Protein AF-A0A062I4N2-F1 (afdb_monomer_lite)

Radius of gyration: 15.72 Å; chains: 1; bounding box: 47×38×33 Å

pLDDT: mean 80.05, std 15.17, range [44.03, 95.88]

Structure (mmCIF, N/CA/C/O backbone):
data_AF-A0A062I4N2-F1
#
_entry.id   AF-A0A062I4N2-F1
#
loop_
_atom_site.group_PDB
_atom_site.id
_atom_site.type_symbol
_atom_site.label_atom_id
_atom_site.label_alt_id
_atom_site.label_comp_id
_atom_site.label_asym_id
_atom_site.label_entity_id
_atom_site.label_seq_id
_atom_site.pdbx_PDB_ins_code
_atom_site.Cartn_x
_atom_site.Cartn_y
_atom_site.Cartn_z
_atom_site.occupancy
_atom_site.B_iso_or_equiv
_atom_site.auth_seq_id
_atom_site.auth_comp_id
_atom_site.auth_asym_id
_atom_site.auth_atom_id
_atom_site.pdbx_PDB_model_num
ATOM 1 N N . THR A 1 1 ? -3.045 -6.202 14.556 1.00 67.25 1 THR A N 1
ATOM 2 C CA . THR A 1 1 ? -3.228 -6.834 13.229 1.00 67.25 1 THR A CA 1
ATOM 3 C C . THR A 1 1 ? -4.414 -6.173 12.543 1.00 67.25 1 THR A C 1
ATOM 5 O O . THR A 1 1 ? -5.099 -5.410 13.214 1.00 67.25 1 THR A O 1
ATOM 8 N N . LEU A 1 2 ? -4.640 -6.398 11.241 1.00 73.06 2 LEU A N 1
ATOM 9 C CA . LEU A 1 2 ? -5.836 -5.875 10.553 1.00 73.06 2 LEU A CA 1
ATOM 10 C C . LEU A 1 2 ? -7.127 -6.373 11.226 1.00 73.06 2 LEU A C 1
ATOM 12 O O . LEU A 1 2 ? -8.038 -5.582 11.435 1.00 73.06 2 LEU A O 1
ATOM 16 N N . ASP A 1 3 ? -7.130 -7.630 11.684 1.00 73.50 3 ASP A N 1
ATOM 17 C CA . ASP A 1 3 ? -8.258 -8.239 12.403 1.00 73.50 3 ASP A CA 1
ATOM 18 C C . ASP A 1 3 ? -8.584 -7.486 13.708 1.00 73.50 3 ASP A C 1
ATOM 20 O O . ASP A 1 3 ? -9.739 -7.176 13.971 1.00 73.50 3 ASP A O 1
ATOM 24 N N . ASN A 1 4 ? -7.567 -7.074 14.479 1.00 79.31 4 ASN A N 1
ATOM 25 C CA . ASN A 1 4 ? -7.765 -6.278 15.704 1.00 79.31 4 ASN A CA 1
ATOM 26 C C . ASN A 1 4 ? -8.291 -4.860 15.429 1.00 79.31 4 ASN A C 1
ATOM 28 O O . ASN A 1 4 ? -8.693 -4.159 16.354 1.00 79.31 4 ASN A O 1
ATOM 32 N N . LEU A 1 5 ? -8.198 -4.395 14.182 1.00 82.31 5 LEU A N 1
ATOM 33 C CA . LEU A 1 5 ? -8.731 -3.107 13.758 1.00 82.31 5 LEU A CA 1
ATOM 34 C C . LEU A 1 5 ? -10.105 -3.251 13.099 1.00 82.31 5 LEU A C 1
ATOM 36 O O . LEU A 1 5 ? -10.685 -2.225 12.768 1.00 82.31 5 LEU A O 1
ATOM 40 N N . GLU A 1 6 ? -10.647 -4.466 12.964 1.00 86.00 6 GLU A N 1
ATOM 41 C CA . GLU A 1 6 ? -11.938 -4.747 12.309 1.00 86.00 6 GLU A CA 1
ATOM 42 C C . GLU A 1 6 ? -12.002 -4.249 10.854 1.00 86.00 6 GLU A C 1
ATOM 44 O O . GLU A 1 6 ? -13.077 -4.038 10.304 1.00 86.00 6 GLU A O 1
ATOM 49 N N . ILE A 1 7 ? -10.845 -4.071 10.208 1.00 87.44 7 ILE A N 1
ATOM 50 C CA . ILE A 1 7 ? -10.767 -3.682 8.797 1.00 87.44 7 ILE A CA 1
ATOM 51 C C . ILE A 1 7 ? -10.944 -4.949 7.964 1.00 87.44 7 ILE A C 1
ATOM 53 O O . ILE A 1 7 ? -10.146 -5.877 8.095 1.00 87.44 7 ILE A O 1
ATOM 57 N N . LYS A 1 8 ? -11.949 -4.994 7.082 1.00 91.62 8 LYS A N 1
ATOM 58 C CA . LYS A 1 8 ? -12.117 -6.111 6.139 1.00 91.62 8 LYS A CA 1
ATOM 59 C C . LYS A 1 8 ? -11.066 -6.050 5.039 1.00 91.62 8 LYS A C 1
ATOM 61 O O . LYS A 1 8 ? -10.834 -4.995 4.444 1.00 91.62 8 LYS A O 1
ATOM 66 N N . TYR A 1 9 ? -10.449 -7.191 4.739 1.00 94.56 9 TYR A N 1
ATOM 67 C CA . TYR A 1 9 ? -9.408 -7.256 3.723 1.00 94.56 9 TYR A CA 1
ATOM 68 C C . TYR A 1 9 ? -9.341 -8.594 2.989 1.00 94.56 9 TYR A C 1
ATOM 70 O O . TYR A 1 9 ? -9.694 -9.644 3.523 1.00 94.56 9 TYR A O 1
ATOM 78 N N . GLU A 1 10 ? -8.781 -8.554 1.785 1.00 94.56 10 GLU A N 1
ATOM 79 C CA . GLU A 1 10 ? -8.409 -9.732 1.003 1.00 94.56 10 GLU A CA 1
ATOM 80 C C . GLU A 1 10 ? -6.888 -9.804 0.878 1.00 94.56 10 GLU A C 1
ATOM 82 O O . GLU A 1 10 ? -6.219 -8.781 0.732 1.00 94.56 10 GLU A O 1
ATOM 87 N N . LYS A 1 11 ? -6.319 -11.012 0.930 1.00 92.12 11 LYS A N 1
ATOM 88 C CA . LYS A 1 11 ? -4.881 -11.238 0.707 1.00 92.12 11 LYS A CA 1
ATOM 89 C C . LYS A 1 11 ? -4.631 -11.596 -0.756 1.00 92.12 11 LYS A C 1
ATOM 91 O O . LYS A 1 11 ? -5.422 -12.324 -1.347 1.00 92.12 11 LYS A O 1
ATOM 96 N N . LYS A 1 12 ? -3.473 -11.204 -1.301 1.00 88.50 12 LYS A N 1
ATOM 97 C CA . LYS A 1 12 ? -3.030 -11.558 -2.668 1.00 88.50 12 LYS A CA 1
ATOM 98 C C . LYS A 1 12 ? -4.049 -11.151 -3.744 1.00 88.50 12 LYS A C 1
ATOM 100 O O . LYS A 1 12 ? -4.306 -11.915 -4.677 1.00 88.50 12 LYS A O 1
ATOM 105 N N . PHE A 1 13 ? -4.629 -9.965 -3.599 1.00 90.19 13 PHE A N 1
ATOM 106 C CA . PHE A 1 13 ? -5.716 -9.494 -4.446 1.00 90.19 13 PHE A CA 1
ATOM 107 C C . PHE A 1 13 ? -5.251 -9.225 -5.880 1.00 90.19 13 PHE A C 1
ATOM 109 O O . PHE A 1 13 ? -4.203 -8.615 -6.111 1.00 90.19 13 PHE A O 1
ATOM 116 N N . GLN A 1 14 ? -6.052 -9.678 -6.841 1.00 88.88 14 GLN A N 1
ATOM 117 C CA . GLN A 1 14 ? -5.851 -9.468 -8.269 1.00 88.88 14 GLN A CA 1
ATOM 118 C C . GLN A 1 14 ? -7.070 -8.733 -8.827 1.00 88.88 14 GLN A C 1
ATOM 120 O O . GLN A 1 14 ? -8.065 -9.347 -9.193 1.00 88.88 14 GLN A O 1
ATOM 125 N N . PHE A 1 15 ? -6.962 -7.412 -8.915 1.00 82.56 15 PHE A N 1
ATOM 126 C CA . PHE A 1 15 ? -8.032 -6.533 -9.393 1.00 82.56 15 PHE A CA 1
ATOM 127 C C . PHE A 1 15 ? -8.289 -6.646 -10.908 1.00 82.56 15 PHE A C 1
ATOM 129 O O . PHE A 1 15 ? -9.363 -6.297 -11.388 1.00 82.56 15 PHE A O 1
ATOM 136 N N . LYS A 1 16 ? -7.319 -7.172 -11.674 1.00 82.75 16 LYS A N 1
ATOM 137 C CA . LYS A 1 16 ? -7.426 -7.393 -13.124 1.00 82.75 16 LYS A CA 1
ATOM 138 C C . LYS A 1 16 ? -7.040 -8.826 -13.480 1.00 82.75 16 LYS A C 1
ATOM 140 O O . LYS A 1 16 ? -5.866 -9.188 -13.458 1.00 82.75 16 LYS A O 1
ATOM 145 N N . SER A 1 17 ? -8.023 -9.654 -13.831 1.00 78.31 17 SER A N 1
ATOM 146 C CA . SER A 1 17 ? -7.829 -11.090 -14.108 1.00 78.31 17 SER A CA 1
ATOM 147 C C . SER A 1 17 ? -6.917 -11.366 -15.312 1.00 78.31 17 SER A C 1
ATOM 149 O O . SER A 1 17 ? -6.169 -12.342 -15.316 1.00 78.31 17 SER A O 1
ATOM 151 N N . THR A 1 18 ? -6.918 -10.474 -16.306 1.00 78.00 18 THR A N 1
ATOM 152 C CA . THR A 1 18 ? -6.142 -10.602 -17.554 1.00 78.00 18 THR A CA 1
ATOM 153 C C . THR A 1 18 ? -4.658 -10.260 -17.407 1.00 78.00 18 THR A C 1
ATOM 155 O O . THR A 1 18 ? -3.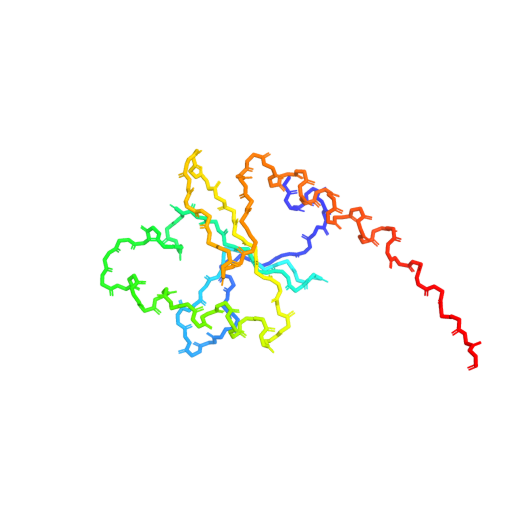865 -10.520 -18.313 1.00 78.00 18 THR A O 1
ATOM 158 N N . LYS A 1 19 ? -4.253 -9.676 -16.275 1.00 75.31 19 LYS A N 1
ATOM 159 C CA . LYS A 1 19 ? -2.864 -9.312 -15.975 1.00 75.31 19 LYS A CA 1
ATOM 160 C C . LYS A 1 19 ? -2.423 -10.048 -14.719 1.00 75.31 19 LYS A C 1
ATOM 162 O O . LYS A 1 19 ? -3.182 -10.143 -13.771 1.00 75.31 19 LYS A O 1
ATOM 167 N N . HIS A 1 20 ? -1.172 -10.498 -14.635 1.00 75.69 20 HIS A N 1
ATOM 168 C CA . HIS A 1 20 ? -0.634 -11.123 -13.411 1.00 75.69 20 HIS A CA 1
ATOM 169 C C . HIS A 1 20 ? -0.314 -10.109 -12.292 1.00 75.69 20 HIS A C 1
ATOM 171 O O . HIS A 1 20 ? 0.591 -10.330 -11.484 1.00 75.69 20 HIS A O 1
ATOM 177 N N . TRP A 1 21 ? -1.028 -8.986 -12.260 1.00 83.56 21 TRP A N 1
ATOM 178 C CA . TRP A 1 21 ? -0.860 -7.919 -11.287 1.00 83.56 21 TRP A CA 1
ATOM 179 C C . TRP A 1 21 ? -1.527 -8.300 -9.976 1.00 83.56 21 TRP A C 1
ATOM 181 O O . TRP A 1 21 ? -2.712 -8.622 -9.943 1.00 83.56 21 TRP A O 1
ATOM 191 N N . ARG A 1 22 ? -0.752 -8.283 -8.894 1.00 85.75 22 ARG A N 1
ATOM 192 C CA . ARG A 1 22 ? -1.237 -8.616 -7.556 1.00 85.75 22 ARG A CA 1
ATOM 193 C C . ARG A 1 22 ? -0.774 -7.581 -6.549 1.00 85.75 22 ARG A C 1
ATOM 195 O O . ARG A 1 22 ? 0.329 -7.050 -6.686 1.00 85.75 22 ARG A O 1
ATOM 202 N N . PHE A 1 23 ? -1.611 -7.352 -5.549 1.00 89.50 23 PHE A N 1
ATOM 203 C CA . PHE A 1 23 ? -1.297 -6.599 -4.342 1.00 89.50 23 PHE A CA 1
ATOM 204 C C . PHE A 1 23 ? -1.321 -7.539 -3.139 1.00 89.50 23 PHE A C 1
ATOM 206 O O . PHE A 1 23 ? -2.015 -8.559 -3.153 1.00 89.50 23 PHE A O 1
ATOM 213 N N . ASP A 1 24 ? -0.534 -7.234 -2.110 1.00 90.94 24 ASP A N 1
ATOM 214 C CA . ASP A 1 24 ? -0.461 -8.076 -0.916 1.00 90.94 24 ASP A CA 1
ATOM 215 C C . ASP A 1 24 ? -1.793 -8.060 -0.166 1.00 90.94 24 ASP A C 1
ATOM 217 O O . ASP A 1 24 ? -2.257 -9.122 0.263 1.00 90.94 24 ASP A O 1
ATOM 221 N N . PHE A 1 25 ? -2.434 -6.888 -0.094 1.00 93.19 25 PHE A N 1
ATOM 222 C CA . PHE A 1 25 ? -3.750 -6.723 0.513 1.00 93.19 25 PHE A CA 1
ATOM 223 C C . PHE A 1 25 ? -4.657 -5.788 -0.287 1.00 93.19 25 PHE A C 1
ATOM 225 O O . PHE A 1 25 ? -4.190 -4.851 -0.930 1.00 93.19 25 PHE A O 1
ATOM 232 N N . HIS A 1 26 ? -5.957 -6.026 -0.181 1.00 95.25 26 HIS A N 1
ATOM 233 C CA . HIS A 1 26 ? -7.019 -5.103 -0.563 1.00 95.25 26 HIS A CA 1
ATOM 234 C C . HIS A 1 26 ? -7.841 -4.799 0.688 1.00 95.25 26 HIS A C 1
ATOM 236 O O . HIS A 1 26 ? -8.403 -5.721 1.270 1.00 95.25 26 HIS A O 1
ATOM 242 N N . LEU A 1 27 ? -7.865 -3.542 1.136 1.00 94.81 27 LEU A N 1
ATOM 243 C CA . LEU A 1 27 ? -8.718 -3.080 2.232 1.00 94.81 27 LEU A CA 1
ATOM 244 C C . LEU A 1 27 ? -10.066 -2.679 1.627 1.00 94.81 27 LEU A C 1
ATOM 246 O O . LEU A 1 27 ? -10.181 -1.608 1.029 1.00 94.81 27 LEU A O 1
ATOM 250 N N . ILE A 1 28 ? -11.048 -3.573 1.750 1.00 92.50 28 ILE A N 1
ATOM 251 C CA . ILE A 1 28 ? -12.253 -3.599 0.906 1.00 92.50 28 ILE A CA 1
ATOM 252 C C . ILE A 1 28 ? -13.048 -2.301 1.030 1.00 92.50 28 ILE A C 1
ATOM 254 O O . ILE A 1 28 ? -13.326 -1.636 0.041 1.00 92.50 28 ILE A O 1
ATOM 258 N N . GLU A 1 29 ? -13.363 -1.912 2.262 1.00 90.81 29 GLU A N 1
ATOM 259 C CA . GLU A 1 29 ? -14.222 -0.758 2.559 1.00 90.81 29 GLU A CA 1
ATOM 260 C C . GLU A 1 29 ? -13.578 0.583 2.181 1.00 90.81 29 GLU A C 1
ATOM 262 O O . GLU A 1 29 ? -14.260 1.598 2.095 1.00 90.81 29 GLU A O 1
ATOM 267 N N . HIS A 1 30 ? -12.269 0.588 1.930 1.00 88.69 30 HIS A N 1
ATOM 268 C CA . HIS A 1 30 ? -11.512 1.787 1.592 1.00 88.69 30 HIS A CA 1
ATOM 269 C C . HIS A 1 30 ? -11.106 1.864 0.128 1.00 88.69 30 HIS A C 1
ATOM 271 O O . HIS A 1 30 ? -10.513 2.864 -0.267 1.00 88.69 30 HIS A O 1
ATOM 277 N N . HIS A 1 31 ? -11.322 0.796 -0.646 1.00 94.19 31 HIS A N 1
ATOM 278 C CA . HIS A 1 31 ? -10.731 0.660 -1.974 1.00 94.19 31 HIS A CA 1
ATOM 279 C C . HIS A 1 31 ? -9.213 0.951 -1.950 1.00 94.19 31 HIS A C 1
ATOM 281 O O . HIS A 1 31 ? -8.661 1.589 -2.845 1.00 94.19 31 HIS A O 1
ATOM 287 N N . ILE A 1 32 ? -8.512 0.479 -0.908 1.00 95.88 32 ILE A N 1
ATOM 288 C CA . ILE A 1 32 ? -7.056 0.640 -0.787 1.00 95.88 32 ILE A CA 1
ATOM 289 C C . ILE A 1 32 ? -6.358 -0.663 -1.164 1.00 95.88 32 ILE A C 1
ATOM 291 O O . ILE A 1 32 ? -6.606 -1.712 -0.569 1.00 95.88 32 ILE A O 1
ATOM 295 N N . LEU A 1 33 ? -5.422 -0.584 -2.103 1.00 94.56 33 LEU A N 1
ATOM 296 C CA . LEU A 1 33 ? -4.526 -1.672 -2.473 1.00 94.56 33 LEU A CA 1
ATOM 297 C C . LEU A 1 33 ? -3.166 -1.459 -1.812 1.00 94.56 33 LEU A C 1
ATOM 299 O O . LEU A 1 33 ? -2.516 -0.436 -2.012 1.00 94.56 33 LEU A O 1
ATOM 303 N N . VAL A 1 34 ? -2.722 -2.434 -1.024 1.00 93.25 34 VAL A N 1
ATOM 304 C CA . VAL A 1 34 ? -1.451 -2.370 -0.297 1.00 93.25 34 VAL A CA 1
ATOM 305 C C . VAL A 1 34 ? -0.423 -3.279 -0.959 1.00 93.25 34 VAL A C 1
ATOM 307 O O . VAL A 1 34 ? -0.636 -4.483 -1.113 1.00 93.25 34 VAL A O 1
ATOM 310 N N . GLU A 1 35 ? 0.727 -2.707 -1.301 1.00 91.69 35 GLU A N 1
ATOM 311 C CA . GLU A 1 35 ? 1.941 -3.435 -1.672 1.00 91.69 35 GLU A CA 1
ATOM 312 C C . GLU A 1 35 ? 2.939 -3.421 -0.508 1.00 91.69 35 GLU A C 1
ATOM 314 O O . GLU A 1 35 ? 3.249 -2.360 0.022 1.00 91.69 35 GLU A O 1
ATOM 319 N N . ILE A 1 36 ? 3.527 -4.569 -0.163 1.00 89.75 36 ILE A N 1
ATOM 320 C CA . ILE A 1 36 ? 4.689 -4.651 0.726 1.00 89.75 36 ILE A CA 1
ATOM 321 C C . ILE A 1 36 ? 5.954 -4.805 -0.119 1.00 89.75 36 ILE A C 1
ATOM 323 O O . ILE A 1 36 ? 6.209 -5.836 -0.749 1.00 89.75 36 ILE A O 1
ATOM 327 N N . ALA A 1 37 ? 6.788 -3.771 -0.112 1.00 85.94 37 ALA A N 1
ATOM 328 C CA . ALA A 1 37 ? 8.083 -3.736 -0.767 1.00 85.94 37 ALA A CA 1
ATOM 329 C C . ALA A 1 37 ? 9.022 -4.840 -0.279 1.00 85.94 37 ALA A C 1
ATOM 331 O O . ALA A 1 37 ? 9.147 -5.082 0.918 1.00 85.94 37 ALA A O 1
ATOM 332 N N . GLY A 1 38 ? 9.742 -5.467 -1.210 1.00 74.62 38 GLY A N 1
ATOM 333 C CA . GLY A 1 38 ? 10.729 -6.501 -0.880 1.00 74.62 38 GLY A CA 1
ATOM 334 C C . GLY A 1 38 ? 10.119 -7.863 -0.536 1.00 74.62 38 GLY A C 1
ATOM 335 O O . GLY A 1 38 ? 10.860 -8.818 -0.320 1.00 74.62 38 GLY A O 1
ATOM 336 N N . GLY A 1 39 ? 8.788 -7.979 -0.538 1.00 67.38 39 GLY A N 1
ATOM 337 C CA . GLY A 1 39 ? 8.093 -9.255 -0.468 1.00 67.38 39 GLY A CA 1
ATOM 338 C C . GLY A 1 39 ? 8.252 -10.089 -1.752 1.00 67.38 39 GLY A C 1
ATOM 339 O O . GLY A 1 39 ? 8.655 -9.579 -2.801 1.00 67.38 39 GLY A O 1
ATOM 340 N N . PRO A 1 40 ? 7.895 -11.384 -1.712 1.00 62.78 40 PRO A N 1
ATOM 341 C CA . PRO A 1 40 ? 8.029 -12.296 -2.854 1.00 62.78 40 PRO A CA 1
ATOM 342 C C . PRO A 1 40 ? 7.150 -11.929 -4.066 1.00 62.78 40 PRO A C 1
ATOM 344 O O . PRO A 1 40 ? 7.359 -12.461 -5.161 1.00 62.78 40 PRO A O 1
ATOM 347 N N . TRP A 1 41 ? 6.170 -11.040 -3.876 1.00 60.44 41 TRP A N 1
ATOM 348 C CA . TRP A 1 41 ? 5.148 -10.690 -4.867 1.00 60.44 41 TRP A CA 1
ATOM 349 C C . TRP A 1 41 ? 5.263 -9.263 -5.420 1.00 60.44 41 TRP A C 1
ATOM 351 O O . TRP A 1 41 ? 4.666 -8.988 -6.459 1.00 60.44 41 TRP A O 1
ATOM 361 N N . SER A 1 42 ? 6.067 -8.399 -4.795 1.00 60.44 42 SER A N 1
ATOM 362 C CA . SER A 1 42 ? 6.374 -7.041 -5.265 1.00 60.44 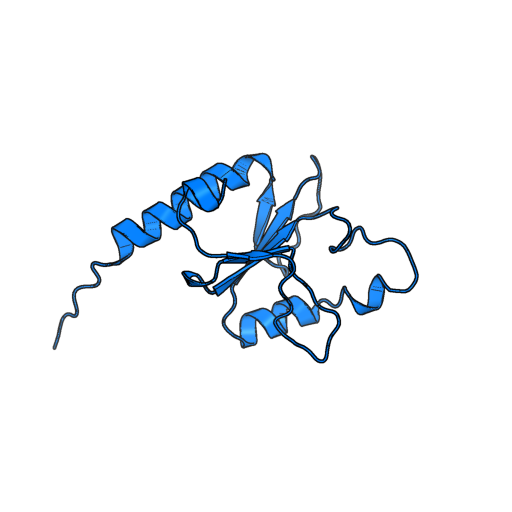42 SER A CA 1
ATOM 363 C C . SER A 1 42 ? 7.740 -6.999 -5.966 1.00 60.44 42 SER A C 1
ATOM 365 O O . SER A 1 42 ? 8.363 -8.043 -6.165 1.00 60.44 42 SER A O 1
ATOM 367 N N . GLY A 1 43 ? 8.225 -5.816 -6.375 1.00 54.25 43 GLY A N 1
ATOM 368 C CA . GLY A 1 43 ? 9.448 -5.593 -7.183 1.00 54.25 43 GLY A CA 1
ATOM 369 C C . GLY A 1 43 ? 10.762 -6.271 -6.724 1.00 54.25 43 GLY A C 1
ATOM 370 O O . GLY A 1 43 ? 11.779 -6.157 -7.411 1.00 54.25 43 GLY A O 1
ATOM 371 N N . GLY A 1 44 ? 10.751 -7.012 -5.608 1.00 53.72 44 GLY A N 1
ATOM 372 C CA . GLY A 1 44 ? 11.788 -7.952 -5.173 1.00 53.72 44 GLY A CA 1
ATOM 373 C C . GLY A 1 44 ? 11.722 -9.356 -5.801 1.00 53.72 44 GLY A C 1
ATOM 374 O O . GLY A 1 44 ? 12.651 -10.143 -5.607 1.00 53.72 44 GLY A O 1
ATOM 375 N N . ARG A 1 45 ? 10.681 -9.697 -6.578 1.00 58.94 45 ARG A N 1
ATOM 376 C CA . ARG A 1 45 ? 10.583 -11.000 -7.258 1.00 58.94 45 ARG A CA 1
ATOM 377 C C . ARG A 1 45 ? 11.755 -11.189 -8.229 1.00 58.94 45 ARG A C 1
ATOM 379 O O . ARG A 1 45 ? 11.899 -10.450 -9.200 1.00 58.94 45 ARG A O 1
ATOM 386 N N . LYS A 1 46 ? 12.601 -12.191 -7.980 1.00 58.38 46 LYS A N 1
ATOM 387 C CA . LYS A 1 46 ? 13.702 -12.575 -8.880 1.00 58.38 46 LYS A CA 1
ATOM 388 C C . LYS A 1 46 ? 13.173 -13.456 -10.027 1.00 58.38 46 LYS A C 1
ATOM 390 O O . LYS A 1 46 ? 12.225 -14.218 -9.843 1.00 58.38 46 LYS A O 1
ATOM 395 N N . GLY A 1 47 ? 13.793 -13.374 -11.207 1.00 65.38 47 GLY A N 1
ATOM 396 C CA . GLY A 1 47 ? 13.522 -14.262 -12.351 1.00 65.38 47 GLY A CA 1
ATOM 397 C C . GLY A 1 47 ? 12.648 -13.676 -13.472 1.00 65.38 47 GLY A C 1
ATOM 398 O O . GLY A 1 47 ? 12.212 -12.529 -13.421 1.00 65.38 47 GLY A O 1
ATOM 399 N N . LYS A 1 48 ? 12.389 -14.489 -14.510 1.00 59.16 48 LYS A N 1
ATOM 400 C CA . LYS A 1 48 ? 11.796 -14.077 -15.806 1.00 59.16 48 LYS A CA 1
ATOM 401 C C . LYS A 1 48 ? 10.392 -13.450 -15.721 1.00 59.16 48 LYS A C 1
ATOM 403 O O . LYS A 1 48 ? 9.978 -12.754 -16.641 1.00 59.16 48 LYS A O 1
ATOM 408 N N . LEU A 1 49 ? 9.658 -13.678 -14.629 1.00 57.66 49 LEU A N 1
ATOM 409 C CA . LEU A 1 49 ? 8.308 -13.133 -14.412 1.00 57.66 49 LEU A CA 1
ATOM 410 C C . LEU A 1 49 ? 8.294 -11.752 -13.737 1.00 57.66 49 LEU A C 1
ATOM 412 O O . LEU A 1 49 ? 7.227 -11.145 -13.657 1.00 57.66 49 LEU A O 1
ATOM 416 N N . LYS A 1 50 ? 9.452 -11.243 -13.286 1.00 59.62 50 LYS A N 1
ATOM 417 C CA . LYS A 1 50 ? 9.579 -9.933 -12.626 1.00 59.62 50 LYS A CA 1
ATOM 418 C C . LYS A 1 50 ? 8.956 -8.812 -13.461 1.00 59.62 50 LYS A C 1
ATOM 420 O O . LYS A 1 50 ? 8.132 -8.063 -12.958 1.00 59.62 50 LYS A O 1
ATOM 425 N N . ASN A 1 51 ? 9.278 -8.772 -14.752 1.00 55.50 51 ASN A N 1
ATOM 426 C CA . ASN A 1 51 ? 8.874 -7.680 -15.642 1.00 55.50 51 ASN A CA 1
ATOM 427 C C . ASN A 1 51 ? 7.406 -7.779 -16.098 1.00 55.50 51 ASN A C 1
ATOM 429 O O . ASN A 1 51 ? 6.823 -6.780 -16.488 1.00 55.50 51 ASN A O 1
ATOM 433 N N . LYS A 1 52 ? 6.784 -8.971 -16.046 1.00 57.09 52 LYS A N 1
ATOM 434 C CA . LYS A 1 52 ? 5.357 -9.144 -16.394 1.00 57.09 52 LYS A CA 1
ATOM 435 C C . LYS A 1 52 ? 4.420 -8.787 -15.237 1.00 57.09 52 LYS A C 1
ATOM 437 O O . LYS A 1 52 ? 3.297 -8.357 -15.472 1.00 57.09 52 LYS A O 1
ATOM 442 N N . ALA A 1 53 ? 4.866 -9.004 -13.999 1.00 56.12 53 ALA A N 1
ATOM 443 C CA . ALA A 1 53 ? 4.107 -8.677 -12.791 1.00 56.12 53 ALA A CA 1
ATOM 444 C C . ALA A 1 53 ? 4.286 -7.213 -12.349 1.00 56.12 53 ALA A C 1
ATOM 446 O O . ALA A 1 53 ? 3.484 -6.716 -11.563 1.00 56.12 53 ALA A O 1
ATOM 447 N N . TRP A 1 54 ? 5.319 -6.538 -12.860 1.00 62.47 54 TRP A N 1
ATOM 448 C CA . TRP A 1 54 ? 5.724 -5.187 -12.484 1.00 62.47 54 TRP A CA 1
ATOM 449 C C . TRP A 1 54 ? 5.729 -4.288 -13.731 1.00 62.47 54 TRP A C 1
ATOM 451 O O . TRP A 1 54 ? 6.763 -4.128 -14.376 1.00 62.47 54 TRP A O 1
ATOM 461 N N . SER A 1 55 ? 4.560 -3.759 -14.106 1.00 66.94 55 SER A N 1
ATOM 462 C CA . SER A 1 55 ? 4.460 -2.622 -15.037 1.00 66.94 55 SER A CA 1
ATOM 463 C C . SER A 1 55 ? 3.968 -1.406 -14.249 1.00 66.94 55 SER A C 1
ATOM 465 O O . SER A 1 55 ? 3.193 -1.568 -13.301 1.00 66.94 55 SER A O 1
ATOM 467 N N . LEU A 1 56 ? 4.481 -0.221 -14.594 1.00 65.12 56 LEU A N 1
ATOM 468 C CA . LEU A 1 56 ? 4.094 1.040 -13.953 1.00 65.12 56 LEU A CA 1
ATOM 469 C C . LEU A 1 56 ? 2.606 1.332 -14.177 1.00 65.12 56 LEU A C 1
ATOM 471 O O . LEU A 1 56 ? 1.934 1.699 -13.220 1.00 65.12 56 LEU A O 1
ATOM 475 N N . ASP A 1 57 ? 2.080 0.966 -15.352 1.00 80.88 57 ASP A N 1
ATOM 476 C CA . ASP A 1 57 ? 0.655 1.058 -15.700 1.00 80.88 57 ASP A CA 1
ATOM 477 C C . ASP A 1 57 ? -0.264 0.350 -14.692 1.00 80.88 57 ASP A C 1
ATOM 479 O O . ASP A 1 57 ? -1.464 0.592 -14.665 1.00 80.88 57 ASP A O 1
ATOM 483 N N . ARG A 1 58 ? 0.256 -0.559 -13.854 1.00 86.81 58 ARG A N 1
ATOM 484 C CA . ARG A 1 58 ? -0.548 -1.183 -12.797 1.00 86.81 58 ARG A CA 1
ATOM 485 C C . ARG A 1 58 ? -1.107 -0.147 -11.823 1.00 86.81 58 ARG A C 1
ATOM 487 O O . ARG A 1 58 ? -2.214 -0.355 -11.335 1.00 86.81 58 ARG A O 1
ATOM 494 N N . TYR A 1 59 ? -0.330 0.878 -11.476 1.00 88.94 59 TYR A N 1
ATOM 495 C CA . TYR A 1 59 ? -0.775 1.900 -10.530 1.00 88.94 59 TYR A CA 1
ATOM 496 C C . TYR A 1 59 ? -1.806 2.813 -11.177 1.00 88.94 59 TYR A C 1
ATOM 498 O O . TYR A 1 59 ? -2.890 2.944 -10.621 1.00 88.94 59 TYR A O 1
ATOM 506 N N . ASP A 1 60 ? -1.525 3.282 -12.389 1.00 88.88 60 ASP A N 1
ATOM 507 C CA . ASP A 1 60 ? -2.438 4.126 -13.162 1.00 88.88 60 ASP A CA 1
ATOM 508 C C . ASP A 1 60 ? -3.782 3.416 -13.388 1.00 88.88 60 ASP A C 1
ATOM 510 O O . ASP A 1 60 ? -4.838 3.952 -13.082 1.00 88.88 60 ASP A O 1
ATOM 514 N N . VAL A 1 61 ? -3.768 2.141 -13.800 1.00 91.00 61 VAL A N 1
ATOM 515 C CA . VAL A 1 61 ? -5.006 1.365 -13.999 1.00 91.00 61 VAL A CA 1
ATOM 516 C C . VAL A 1 61 ? -5.735 1.090 -12.679 1.00 91.00 61 VAL A C 1
ATOM 518 O O . VAL A 1 61 ? -6.956 0.961 -12.668 1.00 91.00 61 VAL A O 1
ATOM 521 N N . ALA A 1 62 ? -5.022 0.942 -11.559 1.00 92.06 62 ALA A N 1
ATOM 522 C CA . ALA A 1 62 ? -5.675 0.800 -10.258 1.00 92.06 62 ALA A CA 1
ATOM 523 C C . ALA A 1 62 ? -6.386 2.103 -9.861 1.00 92.06 62 ALA A C 1
ATOM 525 O O . ALA A 1 62 ? -7.534 2.049 -9.422 1.00 92.06 62 ALA A O 1
ATOM 526 N N . GLU A 1 63 ? -5.737 3.247 -10.077 1.00 91.81 63 GLU A N 1
ATOM 527 C CA . GLU A 1 63 ? -6.306 4.575 -9.849 1.00 91.81 63 GLU A CA 1
ATOM 528 C C . GLU A 1 63 ? -7.516 4.842 -10.758 1.00 91.81 63 GLU A C 1
ATOM 530 O O . GLU A 1 63 ? -8.573 5.224 -10.261 1.00 91.81 63 GLU A O 1
ATOM 535 N N . GLU A 1 64 ? -7.427 4.520 -12.054 1.00 92.25 64 GLU A N 1
ATOM 536 C CA . GLU A 1 64 ? -8.553 4.579 -13.003 1.00 92.25 64 GLU A CA 1
ATOM 537 C C . GLU A 1 64 ? -9.752 3.725 -12.556 1.00 92.25 64 GLU A C 1
ATOM 539 O O . GLU A 1 64 ? -10.902 4.050 -12.847 1.00 92.25 64 GLU A O 1
ATOM 544 N N . MET A 1 65 ? -9.502 2.626 -11.836 1.00 93.06 65 MET A N 1
ATOM 545 C CA . MET A 1 65 ? -10.535 1.755 -11.264 1.00 93.06 65 MET A CA 1
ATOM 546 C C . MET A 1 65 ? -11.035 2.223 -9.884 1.00 93.06 65 MET A C 1
ATOM 548 O O . MET A 1 65 ? -11.822 1.517 -9.251 1.00 93.06 65 MET A O 1
ATOM 552 N N . GLY A 1 66 ? -10.597 3.394 -9.415 1.00 93.88 66 GLY A N 1
ATOM 553 C CA . GLY A 1 66 ? -11.013 4.003 -8.151 1.00 93.88 66 GLY A CA 1
ATOM 554 C C . GLY A 1 66 ? -10.257 3.494 -6.924 1.00 93.88 66 GLY A C 1
ATOM 555 O O . GLY A 1 66 ? -10.700 3.725 -5.799 1.00 93.88 66 GLY A O 1
ATOM 556 N N . TYR A 1 67 ? -9.138 2.788 -7.106 1.00 95.00 67 TYR A N 1
ATOM 557 C CA . TYR A 1 67 ? -8.324 2.317 -5.992 1.00 95.00 67 TYR A CA 1
ATOM 558 C C . TYR A 1 67 ? -7.233 3.313 -5.615 1.00 95.00 67 TYR A C 1
ATOM 560 O O . TYR A 1 67 ? -6.488 3.803 -6.457 1.00 95.00 67 TYR A O 1
ATOM 568 N N . THR A 1 68 ? -7.036 3.503 -4.313 1.00 94.75 68 THR A N 1
ATOM 569 C CA . THR A 1 68 ? -5.823 4.139 -3.792 1.00 94.75 68 THR A CA 1
ATOM 570 C C . THR A 1 68 ? -4.746 3.083 -3.584 1.00 94.75 68 THR A C 1
ATOM 572 O O . THR A 1 68 ? -4.973 2.081 -2.904 1.00 94.75 68 THR A O 1
ATOM 575 N N . VAL A 1 69 ? -3.547 3.300 -4.120 1.00 92.88 69 VAL A N 1
ATOM 576 C CA . VAL A 1 69 ? -2.424 2.375 -3.929 1.00 92.88 69 VAL A CA 1
ATOM 577 C C . VAL A 1 69 ? -1.461 2.906 -2.871 1.00 92.88 69 VAL A C 1
ATOM 579 O O . VAL A 1 69 ? -0.971 4.028 -2.967 1.00 92.88 69 VAL A O 1
ATOM 582 N N . ILE A 1 70 ? -1.145 2.066 -1.885 1.00 94.12 70 ILE A N 1
ATOM 583 C CA . ILE A 1 70 ? -0.190 2.355 -0.811 1.00 94.12 70 ILE A CA 1
ATOM 584 C C . ILE A 1 70 ? 0.948 1.341 -0.849 1.00 94.12 70 ILE A C 1
ATOM 586 O O . ILE A 1 70 ? 0.734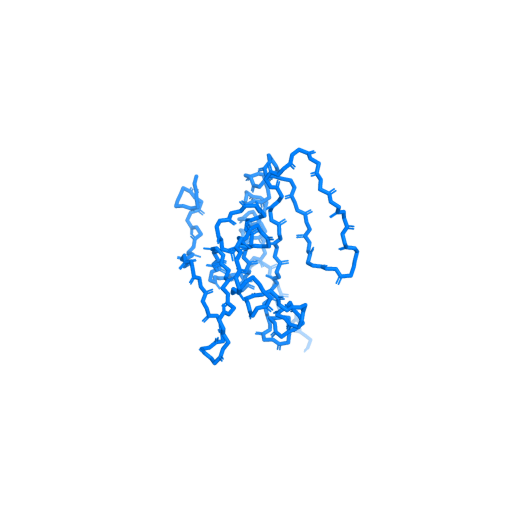 0.128 -0.848 1.00 94.12 70 ILE A O 1
ATOM 590 N N . ARG A 1 71 ? 2.182 1.837 -0.831 1.00 93.00 71 ARG A N 1
ATOM 591 C CA . ARG A 1 71 ? 3.402 1.036 -0.826 1.00 93.00 71 ARG A CA 1
ATOM 592 C C . ARG A 1 71 ? 4.058 1.080 0.549 1.00 93.00 71 ARG A C 1
ATOM 594 O O . ARG A 1 71 ? 4.540 2.118 0.985 1.00 93.00 71 ARG A O 1
ATOM 601 N N . ILE A 1 72 ? 4.126 -0.058 1.227 1.00 93.12 72 ILE A N 1
ATOM 602 C CA . ILE A 1 72 ? 4.822 -0.210 2.503 1.00 93.12 72 ILE A CA 1
ATOM 603 C C . ILE A 1 72 ? 6.264 -0.641 2.249 1.00 93.12 72 ILE A C 1
ATOM 605 O O . ILE A 1 72 ? 6.527 -1.727 1.740 1.00 93.12 72 ILE A O 1
ATOM 609 N N . GLU A 1 73 ? 7.209 0.194 2.649 1.00 92.56 73 GLU A N 1
ATOM 610 C CA . GLU A 1 73 ? 8.640 -0.014 2.480 1.00 92.56 73 GLU A CA 1
ATOM 611 C C . GLU A 1 73 ? 9.218 -0.774 3.672 1.00 92.56 73 GLU A C 1
ATOM 613 O O . GLU A 1 73 ? 9.362 -0.227 4.768 1.00 92.56 73 GLU A O 1
ATOM 618 N N . ALA A 1 74 ? 9.544 -2.053 3.467 1.00 87.81 74 ALA A N 1
ATOM 619 C CA . ALA A 1 74 ? 10.146 -2.893 4.504 1.00 87.81 74 ALA A CA 1
ATOM 620 C C . ALA A 1 74 ? 11.649 -2.629 4.702 1.00 87.81 74 ALA A C 1
ATOM 622 O O . ALA A 1 74 ? 12.204 -2.954 5.751 1.00 87.81 74 ALA A O 1
ATOM 623 N N . ALA A 1 75 ? 12.323 -2.063 3.698 1.00 86.19 75 ALA A N 1
ATOM 624 C CA . ALA A 1 75 ? 13.747 -1.776 3.773 1.00 86.19 75 ALA A CA 1
ATOM 625 C C . ALA A 1 75 ? 14.015 -0.499 4.598 1.00 86.19 75 ALA A C 1
ATOM 627 O O . ALA A 1 75 ? 13.300 0.487 4.425 1.00 86.19 75 ALA A O 1
ATOM 628 N N . PRO A 1 76 ? 15.092 -0.450 5.409 1.00 82.56 76 PRO A N 1
ATOM 629 C CA . PRO A 1 76 ? 15.485 0.764 6.138 1.00 82.56 76 PRO A CA 1
ATOM 630 C C . PRO A 1 76 ? 15.833 1.946 5.223 1.00 82.56 76 PRO A C 1
ATOM 632 O O . PRO A 1 76 ? 15.804 3.098 5.645 1.00 82.56 76 PRO A O 1
ATOM 635 N N . ARG A 1 77 ? 16.212 1.657 3.973 1.00 84.69 77 ARG A N 1
ATOM 636 C CA . ARG A 1 77 ? 16.468 2.639 2.920 1.00 84.69 77 ARG A CA 1
ATOM 637 C C . ARG A 1 77 ? 15.746 2.202 1.655 1.00 84.69 77 ARG A C 1
ATOM 639 O O . ARG A 1 77 ? 15.910 1.067 1.211 1.00 84.69 77 ARG A O 1
ATOM 646 N N . PHE A 1 78 ? 14.992 3.114 1.064 1.00 85.25 78 PHE A N 1
ATOM 647 C CA . PHE A 1 78 ? 14.288 2.932 -0.200 1.00 85.25 78 PHE A CA 1
ATOM 648 C C . PHE A 1 78 ? 14.320 4.250 -0.976 1.00 85.25 78 PHE A C 1
ATOM 650 O O . PHE A 1 78 ? 14.564 5.312 -0.404 1.00 85.25 78 PHE A O 1
ATOM 657 N N . LYS A 1 79 ? 14.117 4.176 -2.292 1.00 85.69 79 LYS A N 1
ATOM 658 C CA . LYS A 1 79 ? 14.002 5.370 -3.132 1.00 85.69 79 LYS A CA 1
ATOM 659 C C . LYS A 1 79 ? 12.568 5.875 -3.077 1.00 85.69 79 LYS A C 1
ATOM 661 O O . LYS A 1 79 ? 11.651 5.082 -3.283 1.00 85.69 79 LYS A O 1
ATOM 666 N N . ILE A 1 80 ? 12.400 7.167 -2.834 1.00 87.38 80 ILE A N 1
ATOM 667 C CA . ILE A 1 80 ? 11.110 7.835 -2.999 1.00 87.38 80 ILE A CA 1
ATOM 668 C C . ILE A 1 80 ? 10.871 8.010 -4.502 1.00 87.38 80 ILE A C 1
ATOM 670 O O . ILE A 1 80 ? 11.777 8.410 -5.233 1.00 87.38 80 ILE A O 1
ATOM 674 N N . ASN A 1 81 ? 9.682 7.642 -4.959 1.00 85.38 81 ASN A N 1
ATOM 675 C CA . ASN A 1 81 ? 9.184 7.857 -6.303 1.00 85.38 81 ASN A CA 1
ATOM 676 C C . ASN A 1 81 ? 7.980 8.794 -6.208 1.00 85.38 81 ASN A C 1
ATOM 678 O O . ASN A 1 81 ? 6.886 8.362 -5.860 1.00 85.38 81 ASN A O 1
ATOM 682 N N . GLU A 1 82 ? 8.200 10.067 -6.521 1.00 86.00 82 GLU A N 1
ATOM 683 C CA . GLU A 1 82 ? 7.173 11.112 -6.442 1.00 86.00 82 GLU A CA 1
ATOM 684 C C . GLU A 1 82 ? 6.042 10.911 -7.455 1.00 86.00 82 GLU A C 1
ATOM 686 O O . GLU A 1 82 ? 4.918 11.327 -7.208 1.00 86.00 82 GLU A O 1
ATOM 691 N N . SER A 1 83 ? 6.319 10.231 -8.570 1.00 85.88 83 SER A N 1
ATOM 692 C CA . SER A 1 83 ? 5.319 9.867 -9.582 1.00 85.88 83 SER A CA 1
ATOM 693 C C . SER A 1 83 ? 4.661 8.510 -9.304 1.00 85.88 83 SER A C 1
ATOM 695 O O . SER A 1 83 ? 3.967 7.975 -10.160 1.00 85.88 83 SER A O 1
ATOM 697 N N . GLY A 1 84 ? 4.958 7.889 -8.160 1.00 84.88 84 GLY A N 1
ATOM 698 C CA . GLY A 1 84 ? 4.446 6.581 -7.771 1.00 84.88 84 GLY A CA 1
ATOM 699 C C . GLY A 1 84 ? 3.374 6.653 -6.679 1.00 84.88 84 GLY A C 1
ATOM 700 O O . GLY A 1 84 ? 2.995 7.733 -6.233 1.00 84.88 84 GLY A O 1
ATOM 701 N N . PRO A 1 85 ? 2.903 5.488 -6.201 1.00 90.56 85 PRO A N 1
ATOM 702 C CA . PRO A 1 85 ? 1.961 5.429 -5.088 1.00 90.56 85 PRO A CA 1
ATOM 703 C C . PRO A 1 85 ? 2.584 5.974 -3.800 1.00 90.56 85 PRO A C 1
ATOM 705 O O . PRO A 1 85 ? 3.806 5.957 -3.638 1.00 90.56 85 PRO A O 1
ATOM 708 N N . LEU A 1 86 ? 1.743 6.348 -2.830 1.00 92.38 86 LEU A N 1
ATOM 709 C CA . LEU A 1 86 ? 2.207 6.797 -1.516 1.00 92.38 86 LEU A CA 1
ATOM 710 C C . LEU A 1 86 ? 3.091 5.729 -0.854 1.00 92.38 86 LEU A C 1
ATOM 712 O O . LEU A 1 86 ? 2.669 4.586 -0.666 1.00 92.38 86 LEU A O 1
ATOM 716 N N . GLN A 1 87 ? 4.304 6.118 -0.459 1.00 93.12 87 GLN A N 1
ATOM 717 C CA . GLN A 1 87 ? 5.279 5.243 0.192 1.00 93.12 87 GLN A CA 1
ATOM 718 C C . GLN A 1 87 ? 5.324 5.486 1.704 1.00 93.12 87 GLN A C 1
ATOM 720 O O . GLN A 1 87 ? 5.556 6.602 2.161 1.00 93.12 87 GLN A O 1
ATOM 725 N N . ILE A 1 88 ? 5.146 4.425 2.492 1.00 93.19 88 ILE A N 1
ATOM 726 C CA . ILE A 1 88 ? 5.131 4.458 3.959 1.00 93.19 88 ILE A CA 1
ATOM 727 C C . ILE A 1 88 ? 6.189 3.492 4.486 1.00 93.19 88 ILE A C 1
ATOM 729 O O . ILE A 1 88 ? 6.217 2.330 4.094 1.00 93.19 88 ILE A O 1
ATOM 733 N N . GLN A 1 89 ? 7.037 3.924 5.420 1.00 93.12 89 GLN A N 1
ATOM 734 C CA . GLN A 1 89 ? 7.972 2.996 6.069 1.00 93.12 89 GLN A CA 1
ATOM 735 C C . GLN A 1 89 ? 7.214 1.983 6.930 1.00 93.12 89 GLN A C 1
ATOM 737 O O . GLN A 1 89 ? 6.277 2.348 7.640 1.00 93.12 89 GLN A O 1
ATOM 742 N N . ALA A 1 90 ? 7.646 0.721 6.937 1.00 91.50 90 ALA A N 1
ATOM 743 C CA . ALA A 1 90 ? 6.943 -0.350 7.646 1.00 91.50 90 ALA A CA 1
ATOM 744 C C . ALA A 1 90 ? 6.669 -0.051 9.133 1.00 91.50 90 ALA A C 1
ATOM 746 O O . ALA A 1 90 ? 5.610 -0.416 9.643 1.00 91.50 90 ALA A O 1
ATOM 747 N N . HIS A 1 91 ? 7.560 0.670 9.821 1.00 92.12 91 HIS A N 1
ATOM 748 C CA . HIS A 1 91 ? 7.355 1.026 11.229 1.00 92.12 91 HIS A CA 1
ATOM 749 C C . HIS A 1 91 ? 6.213 2.035 11.457 1.00 92.12 91 HIS A C 1
ATOM 751 O O . HIS A 1 91 ? 5.650 2.077 12.548 1.00 92.12 91 HIS A O 1
ATOM 757 N N . PHE A 1 92 ? 5.804 2.791 10.431 1.00 93.50 92 PHE A N 1
ATOM 758 C CA . PHE A 1 92 ? 4.639 3.679 10.487 1.00 93.50 92 PHE A CA 1
ATOM 759 C C . PHE A 1 92 ? 3.324 2.993 10.094 1.00 93.50 92 PHE A C 1
ATOM 761 O O . PHE A 1 92 ? 2.257 3.546 10.358 1.00 93.50 92 PHE A O 1
ATOM 768 N N . ALA A 1 93 ? 3.357 1.784 9.521 1.00 92.12 93 ALA A N 1
ATOM 769 C CA . ALA A 1 93 ? 2.161 1.119 8.996 1.00 92.12 93 ALA A CA 1
ATOM 770 C C . ALA A 1 93 ? 1.069 0.911 10.062 1.00 92.12 93 ALA A C 1
ATOM 772 O O . ALA A 1 93 ? -0.112 1.119 9.794 1.00 92.12 93 ALA A O 1
ATOM 773 N N . SER A 1 94 ? 1.453 0.564 11.296 1.00 91.50 94 SER A N 1
ATOM 774 C CA . SER A 1 94 ? 0.507 0.406 12.412 1.00 91.50 94 SER A CA 1
ATOM 775 C C . SER A 1 94 ? -0.203 1.719 12.755 1.00 91.50 94 SER A C 1
ATOM 777 O O . SER A 1 94 ? -1.420 1.743 12.938 1.00 91.50 94 SER A O 1
ATOM 779 N N . GLN A 1 95 ? 0.542 2.828 12.804 1.00 93.44 95 GLN A N 1
ATOM 780 C CA . GLN A 1 95 ? -0.033 4.140 13.091 1.00 93.44 95 GLN A CA 1
ATOM 781 C C . GLN A 1 95 ? -0.920 4.630 11.943 1.00 93.44 95 GLN A C 1
ATOM 783 O O . GLN A 1 95 ? -1.989 5.186 12.189 1.00 93.44 95 GLN A O 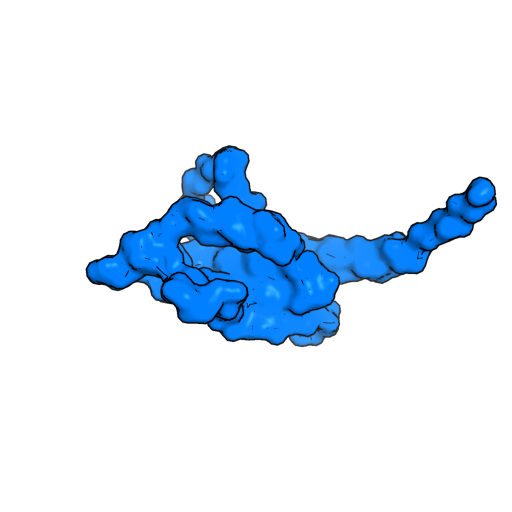1
ATOM 788 N N . TRP A 1 96 ? -0.509 4.381 10.700 1.00 93.3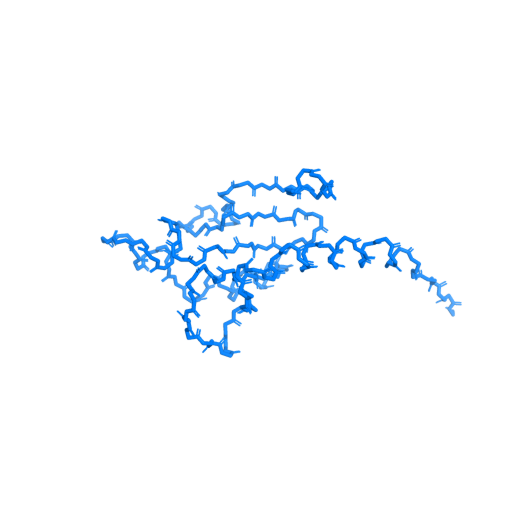1 96 TRP A N 1
ATOM 789 C CA . TRP A 1 96 ? -1.303 4.684 9.515 1.00 93.31 96 TRP A CA 1
ATOM 790 C C . TRP A 1 96 ? -2.653 3.952 9.531 1.00 93.31 96 TRP A C 1
ATOM 792 O O . TRP A 1 96 ? -3.687 4.604 9.415 1.00 93.31 96 TRP A O 1
ATOM 802 N N . LEU A 1 97 ? -2.675 2.641 9.798 1.00 91.69 97 LEU A N 1
ATOM 803 C CA . LEU A 1 97 ? -3.923 1.870 9.890 1.00 91.69 97 LEU A CA 1
ATOM 804 C C . LEU A 1 97 ? -4.847 2.362 11.018 1.00 91.69 97 LEU A C 1
ATOM 806 O O . LEU A 1 97 ? -6.062 2.427 10.844 1.00 91.69 97 LEU A O 1
ATOM 810 N N . LYS A 1 98 ? -4.289 2.750 12.173 1.00 91.00 98 LYS A N 1
ATOM 811 C CA . LYS A 1 98 ? -5.073 3.350 13.268 1.00 91.00 98 LYS A CA 1
ATOM 812 C C . LYS A 1 98 ? -5.696 4.686 12.862 1.00 91.00 98 LYS A C 1
ATOM 814 O O . LYS A 1 98 ? -6.843 4.957 13.207 1.00 91.00 98 LYS A O 1
ATOM 819 N N . ASN A 1 99 ? -4.946 5.521 12.142 1.00 90.62 99 ASN A N 1
ATOM 820 C CA . ASN A 1 99 ? -5.451 6.792 11.631 1.00 90.62 99 ASN A CA 1
ATOM 821 C C . ASN A 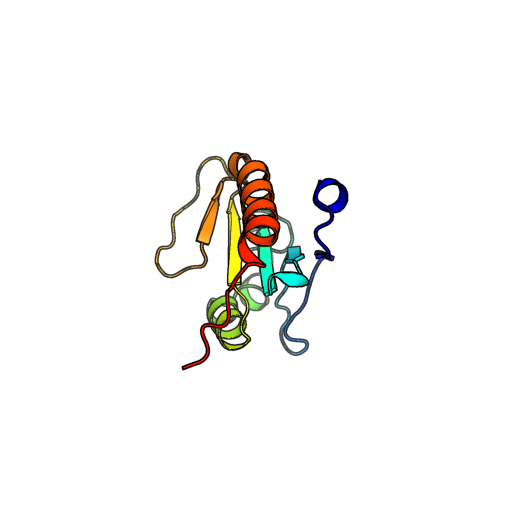1 99 ? -6.547 6.573 10.579 1.00 90.62 99 ASN A C 1
ATOM 823 O O . ASN A 1 99 ? -7.559 7.265 10.636 1.00 90.62 99 ASN A O 1
ATOM 827 N N . LEU A 1 100 ? -6.377 5.584 9.695 1.00 88.31 100 LEU A N 1
ATOM 828 C CA . LEU A 1 100 ? -7.382 5.188 8.710 1.00 88.31 100 LEU A CA 1
ATOM 829 C C . LEU A 1 100 ? -8.692 4.779 9.401 1.00 88.31 100 LEU A C 1
ATOM 831 O O . LEU A 1 100 ? -9.743 5.321 9.078 1.00 88.31 100 LEU A O 1
ATOM 835 N N . LYS A 1 101 ? -8.630 3.927 10.436 1.00 84.56 101 LYS A N 1
ATOM 836 C CA . LYS A 1 101 ? -9.816 3.563 11.236 1.00 84.56 101 LYS A CA 1
ATOM 837 C C . LYS A 1 101 ? -10.467 4.779 11.904 1.00 84.56 101 LYS A C 1
ATOM 839 O O . LYS A 1 101 ? -11.687 4.901 11.905 1.00 84.56 101 LYS A O 1
ATOM 844 N N . ARG A 1 102 ? -9.671 5.696 12.467 1.00 85.06 102 ARG A N 1
ATOM 845 C CA . ARG A 1 102 ? -10.202 6.918 13.096 1.00 85.06 102 ARG A CA 1
ATOM 846 C C . ARG A 1 102 ? -10.931 7.810 12.089 1.00 85.06 102 ARG A C 1
ATOM 848 O O . ARG A 1 102 ? -11.943 8.400 12.442 1.00 85.06 102 ARG A O 1
ATOM 855 N N . GLN A 1 103 ? -10.435 7.909 10.856 1.00 77.75 103 GLN A N 1
ATOM 856 C CA . GLN A 1 103 ? -11.116 8.659 9.799 1.00 77.75 103 GLN A CA 1
ATOM 857 C C . GLN A 1 103 ? -12.478 8.052 9.443 1.00 77.75 103 GLN A C 1
ATOM 859 O O . GLN A 1 103 ? -13.400 8.817 9.206 1.00 77.75 103 GLN A O 1
ATOM 864 N N . ILE A 1 104 ? -12.643 6.723 9.488 1.00 67.50 104 ILE A N 1
ATOM 865 C CA . ILE A 1 104 ? -13.967 6.083 9.339 1.00 67.50 104 ILE A CA 1
ATOM 866 C C . ILE A 1 104 ? -14.907 6.550 10.448 1.00 67.50 104 ILE A C 1
ATOM 868 O O . ILE A 1 104 ? -16.011 7.003 10.175 1.00 67.50 104 ILE A O 1
ATOM 872 N N . PHE A 1 105 ? -14.452 6.453 11.701 1.00 59.94 105 PHE A N 1
ATOM 873 C CA . PHE A 1 105 ? -15.277 6.767 12.868 1.00 59.94 105 PHE A CA 1
ATOM 874 C C . PHE A 1 105 ? -15.681 8.246 12.922 1.00 59.94 105 PHE A C 1
ATOM 876 O O . PHE A 1 105 ? -16.798 8.566 13.307 1.00 59.94 105 PHE A O 1
ATOM 883 N N . ASN A 1 106 ? -14.785 9.146 12.511 1.00 60.91 106 ASN A N 1
ATOM 884 C CA . ASN A 1 106 ? -15.040 10.587 12.512 1.00 60.91 106 ASN A CA 1
ATOM 885 C C . ASN A 1 106 ? -15.693 11.092 11.209 1.00 60.91 106 ASN A C 1
ATOM 887 O O . ASN A 1 106 ? -16.136 12.234 11.164 1.00 60.91 106 ASN A O 1
ATOM 891 N N . GLY A 1 107 ? -15.686 10.293 10.137 1.00 52.91 107 GLY A N 1
ATOM 892 C CA . GLY A 1 107 ? -16.093 10.686 8.783 1.00 52.91 107 GLY A CA 1
ATOM 893 C C . GLY A 1 107 ? -17.522 10.303 8.399 1.00 52.91 107 GLY A C 1
ATOM 894 O O . GLY A 1 107 ? -17.927 10.579 7.274 1.00 52.91 107 GLY A O 1
ATOM 895 N N . SER A 1 108 ? -18.292 9.686 9.302 1.00 51.75 108 SER A N 1
ATOM 896 C CA . SER A 1 108 ? -19.711 9.372 9.080 1.00 51.75 108 SER A CA 1
ATOM 897 C C . SER A 1 108 ? -20.679 10.518 9.409 1.00 51.75 108 SER A C 1
ATOM 899 O O . SER A 1 108 ? -21.872 10.352 9.186 1.00 51.75 108 SER A O 1
ATOM 901 N N . ASP A 1 109 ? -20.197 11.677 9.871 1.00 50.66 109 ASP A N 1
ATOM 902 C CA . ASP A 1 109 ? -20.988 12.916 9.945 1.00 50.66 109 ASP A CA 1
ATOM 903 C C . ASP A 1 109 ? -20.634 13.827 8.761 1.00 50.66 109 ASP A C 1
ATOM 905 O O . ASP A 1 109 ? -19.906 14.814 8.871 1.00 50.66 109 ASP A O 1
ATOM 909 N N . GLN A 1 110 ? -21.144 13.483 7.580 1.00 47.41 110 GLN A N 1
ATOM 910 C CA . GLN A 1 110 ? -21.361 14.472 6.528 1.00 47.41 110 GLN A CA 1
ATOM 911 C C . GLN A 1 110 ? -22.836 14.857 6.603 1.00 47.41 110 GLN A C 1
ATOM 913 O O . GLN A 1 110 ? -23.707 14.192 6.047 1.00 47.41 110 GLN A O 1
ATOM 918 N N . THR A 1 111 ? -23.104 15.929 7.347 1.00 44.03 111 THR A N 1
ATOM 919 C CA . THR A 1 111 ? -24.342 16.699 7.264 1.00 44.03 111 THR A CA 1
ATOM 920 C C . THR A 1 111 ? -24.625 17.003 5.800 1.00 44.03 111 THR A C 1
ATOM 922 O O . THR A 1 111 ? -23.932 17.812 5.182 1.00 44.03 111 THR A O 1
ATOM 925 N N . ILE A 1 112 ? -25.645 16.351 5.250 1.00 46.75 112 ILE A N 1
ATOM 926 C CA . ILE A 1 112 ? -26.296 16.790 4.022 1.00 46.75 112 ILE A CA 1
ATOM 927 C C . ILE A 1 112 ? -26.938 18.137 4.364 1.00 46.75 112 ILE A C 1
ATOM 929 O O . ILE A 1 112 ? -28.032 18.187 4.925 1.00 46.75 112 ILE A O 1
ATOM 933 N N . SER A 1 113 ? -26.231 19.235 4.096 1.00 44.22 113 SER A N 1
ATOM 934 C CA . SER A 1 113 ? -26.873 20.542 3.997 1.00 44.22 113 SER A CA 1
ATOM 935 C C . SER A 1 113 ? -27.670 20.514 2.704 1.00 44.22 113 SER A C 1
ATOM 937 O O . SER A 1 113 ? -27.097 20.454 1.619 1.00 44.22 113 SER A O 1
ATOM 939 N N . THR A 1 114 ? -28.988 20.438 2.845 1.00 47.66 114 THR A N 1
ATOM 940 C CA . THR A 1 114 ? -29.912 20.571 1.722 1.00 47.66 114 THR A CA 1
ATOM 941 C C . THR A 1 114 ? -30.138 22.067 1.554 1.00 47.66 114 THR A C 1
ATOM 943 O O . THR A 1 114 ? -30.683 22.682 2.471 1.00 47.66 114 THR A O 1
ATOM 946 N N . ASP A 1 115 ? -29.670 22.628 0.443 1.00 47.97 115 ASP A N 1
ATOM 947 C CA . ASP A 1 115 ? -30.248 23.854 -0.116 1.00 47.97 115 ASP A CA 1
ATOM 948 C C . ASP A 1 115 ? -31.350 23.463 -1.110 1.00 47.97 115 ASP A C 1
ATOM 950 O O . ASP A 1 115 ? -31.151 22.462 -1.844 1.00 47.97 115 ASP A O 1
#

Sequence (115 aa):
TLDNLEIKYEKKFQFKSTKHWRFDFHLIEHHILVEIAGGPWSGGRKGKLKNKAWSLDRYDVAEEMGYTVIRIEAAPRFKINESGPLQIQAHFASQWLKNLKRQIFNGSDQTISTD

Organism: NCBI:txid1310697

Foldseek 3Di:
DCVVLVFDKDAQDDPDPVALATARMQRPVQLEGEHEPCDCQACVPDDDCNVRHDDQVVCVVSVVVVHQYEYEYDDPDDDDDPVHGHYDHNVCVVVVSVVVSVCVVVVPPPPPPDD

Secondary structure (DSSP, 8-state):
-TGGGT--EEEEE-S-TTS---EEEEEGGGTEEEEETTSTTTTT--STTHHHH--THHHHHHHHTTPEEEEEE-SSS----TTSSEEEEGGGHHHHHHHHHHHHHHSS-------